Protein AF-A0A967SQ12-F1 (afdb_monomer_lite)

pLDDT: mean 90.14, std 7.35, range [53.53, 97.56]

Secondary structure (DSSP, 8-state):
-PPPBTTSSSBSS-GGGGGG-SSEEEEESSS-HHHHHHHHHHHHHHSTT--EEEEE-----EE-TT--EE-S---EEEEEE-SS-HHHHHHHHHHTT-EEEEEEE--TT--

Foldseek 3Di:
DAADDPPVHDHPDHLLVLQPDLAAEAEDEQDDPVVSVVVVVVSCVSHPPRHYHYHYDADPADADPVGHGDDDQAEEDEAEEQDPCVVSVVSRNVVSPYPYPHYHYDHNPDD

Radius of gyration: 17.73 Å; chains: 1; bounding box: 44×33×44 Å

Sequence (111 aa):
GTARMLPRGPWREPLRALGRADVICITRKTVGAGQAADVAAAVARHAPGVPVARIWLRPDGWTDGVGQRRQGRPGDAVAVAGVAGPASFLAQARNAGAHVRTTLVYPDHHL

Structure (mmCIF, N/CA/C/O backbone):
data_AF-A0A967SQ12-F1
#
_entry.id   AF-A0A967SQ12-F1
#
loop_
_atom_site.group_PDB
_atom_site.id
_atom_site.type_symbol
_atom_site.label_atom_id
_atom_site.label_alt_id
_atom_site.label_comp_id
_atom_site.label_asym_id
_atom_site.label_entity_id
_atom_site.label_seq_id
_atom_site.pdbx_PDB_ins_code
_atom_site.Cartn_x
_atom_site.Cartn_y
_atom_site.Cartn_z
_atom_site.occupancy
_atom_site.B_iso_or_equiv
_atom_site.auth_seq_id
_atom_site.auth_comp_id
_atom_site.auth_asym_id
_atom_site.auth_atom_id
_atom_site.pdbx_PDB_model_num
ATOM 1 N N . GLY A 1 1 ? -20.348 4.528 1.536 1.00 54.53 1 GLY A N 1
ATOM 2 C CA . GLY A 1 1 ? -21.137 3.340 1.146 1.00 54.53 1 GLY A CA 1
ATOM 3 C C . GLY A 1 1 ? -20.784 2.180 2.054 1.00 54.53 1 GLY A C 1
ATOM 4 O O . GLY A 1 1 ? -19.655 2.130 2.523 1.00 54.53 1 GLY A O 1
ATOM 5 N N . THR A 1 2 ? -21.727 1.284 2.340 1.00 69.94 2 THR A N 1
ATOM 6 C CA . THR A 1 2 ? -21.480 0.098 3.176 1.00 69.94 2 THR A CA 1
ATOM 7 C C . THR A 1 2 ? -20.544 -0.883 2.464 1.00 69.94 2 THR A C 1
ATOM 9 O O . THR A 1 2 ? -20.692 -1.134 1.266 1.00 69.94 2 THR A O 1
ATOM 12 N N . ALA A 1 3 ? -19.557 -1.421 3.188 1.00 83.56 3 ALA A N 1
ATOM 13 C CA . ALA A 1 3 ? -18.679 -2.470 2.676 1.00 83.56 3 ALA A CA 1
ATOM 14 C C . ALA A 1 3 ? -19.526 -3.689 2.271 1.00 83.56 3 ALA A C 1
ATOM 16 O O . ALA A 1 3 ? -20.259 -4.242 3.091 1.00 83.56 3 ALA A O 1
ATOM 17 N N . ARG A 1 4 ? -19.469 -4.078 0.992 1.00 92.94 4 ARG A N 1
ATOM 18 C CA . ARG A 1 4 ? -20.243 -5.206 0.456 1.00 92.94 4 ARG A CA 1
ATOM 19 C C . ARG A 1 4 ? -19.443 -6.496 0.593 1.00 92.94 4 ARG A C 1
ATOM 21 O O . ARG A 1 4 ? -18.313 -6.564 0.117 1.00 92.94 4 ARG A O 1
ATOM 28 N N . MET A 1 5 ? -20.036 -7.504 1.222 1.00 94.75 5 MET A N 1
ATOM 29 C CA . MET A 1 5 ? -19.439 -8.837 1.312 1.00 94.75 5 MET A CA 1
ATOM 30 C C . MET A 1 5 ? -19.453 -9.542 -0.047 1.00 94.75 5 MET A C 1
ATOM 32 O O . MET A 1 5 ? -20.195 -9.148 -0.955 1.00 94.75 5 MET A O 1
ATOM 36 N N . LE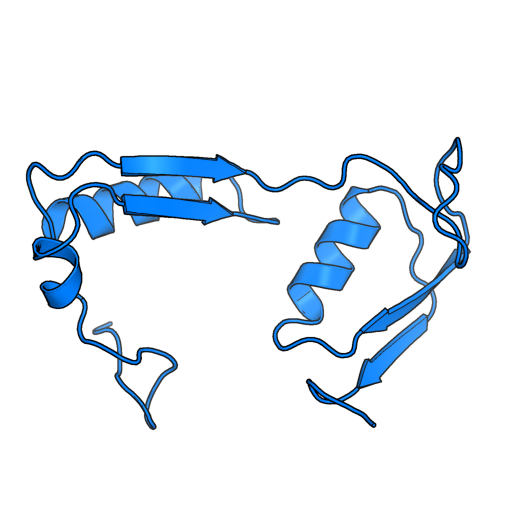U A 1 6 ? -18.654 -10.599 -0.168 1.00 94.12 6 LEU A N 1
ATOM 37 C CA . LEU A 1 6 ? -18.702 -11.509 -1.311 1.00 94.12 6 LEU A CA 1
ATOM 38 C C . LEU A 1 6 ? -20.139 -12.023 -1.554 1.00 94.12 6 LEU A C 1
ATOM 40 O O . LEU A 1 6 ? -20.871 -12.255 -0.590 1.00 94.12 6 LEU A O 1
ATOM 44 N N . PRO A 1 7 ? -20.571 -12.183 -2.822 1.00 94.12 7 PRO A N 1
ATOM 45 C CA . PRO A 1 7 ? -19.853 -11.863 -4.066 1.00 94.12 7 PRO A CA 1
ATOM 46 C C . PRO A 1 7 ? -19.994 -10.391 -4.509 1.00 94.12 7 PRO A C 1
ATOM 48 O O . PRO A 1 7 ? -19.426 -9.988 -5.519 1.00 94.12 7 PRO A O 1
ATOM 51 N N . ARG A 1 8 ? -20.750 -9.559 -3.779 1.00 94.00 8 ARG A N 1
ATOM 52 C CA . ARG A 1 8 ? -21.056 -8.162 -4.160 1.00 94.00 8 ARG A CA 1
ATOM 53 C C . ARG A 1 8 ? -19.912 -7.175 -3.884 1.00 94.00 8 ARG A C 1
ATOM 55 O O . ARG A 1 8 ? -20.045 -5.989 -4.197 1.00 94.00 8 ARG A O 1
ATOM 62 N N . GLY A 1 9 ? -18.832 -7.641 -3.266 1.00 91.81 9 GLY A N 1
ATOM 63 C CA . GLY A 1 9 ? -17.595 -6.916 -2.998 1.00 91.81 9 GLY A CA 1
ATOM 64 C C . GLY A 1 9 ? -16.514 -7.857 -2.452 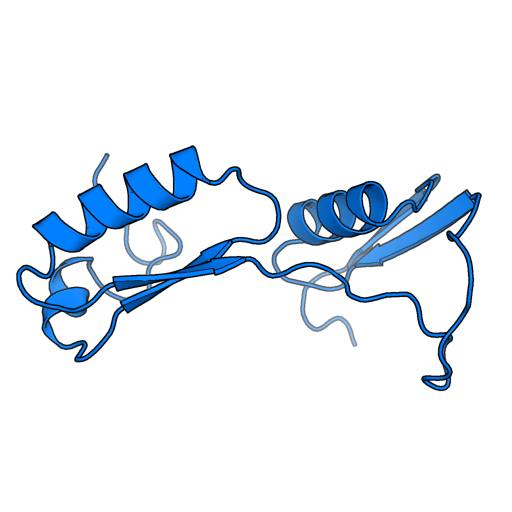1.00 91.81 9 GLY A C 1
ATOM 65 O O . GLY A 1 9 ? -16.776 -9.043 -2.273 1.00 91.81 9 GLY A O 1
ATOM 66 N N . PRO A 1 10 ? -15.295 -7.359 -2.187 1.00 91.50 10 PRO A N 1
ATOM 67 C CA . PRO A 1 10 ? -14.133 -8.206 -1.893 1.00 91.50 10 PRO A CA 1
ATOM 68 C C . PRO A 1 10 ? -14.059 -8.701 -0.438 1.00 91.50 10 PRO A C 1
ATOM 70 O O . PRO A 1 10 ? -13.118 -9.400 -0.069 1.00 91.50 10 PRO A O 1
ATOM 73 N N . TRP A 1 11 ? -15.003 -8.307 0.419 1.00 93.06 11 TRP A N 1
ATOM 74 C CA . TRP A 1 11 ? -14.921 -8.551 1.857 1.00 93.06 11 TRP A CA 1
ATOM 75 C C . TRP A 1 11 ? -15.418 -9.957 2.214 1.00 93.06 11 TRP A C 1
ATOM 77 O O . TRP A 1 11 ? -16.563 -10.309 1.925 1.00 93.06 11 TRP A O 1
ATOM 87 N N . ARG A 1 12 ? -14.560 -10.752 2.867 1.00 95.19 12 ARG A N 1
ATOM 88 C CA . ARG A 1 12 ? -14.898 -12.097 3.376 1.00 95.19 12 ARG A CA 1
ATOM 89 C C . ARG A 1 12 ? -15.740 -12.053 4.653 1.00 95.19 12 ARG A C 1
ATOM 91 O O . ARG A 1 12 ? -16.533 -12.950 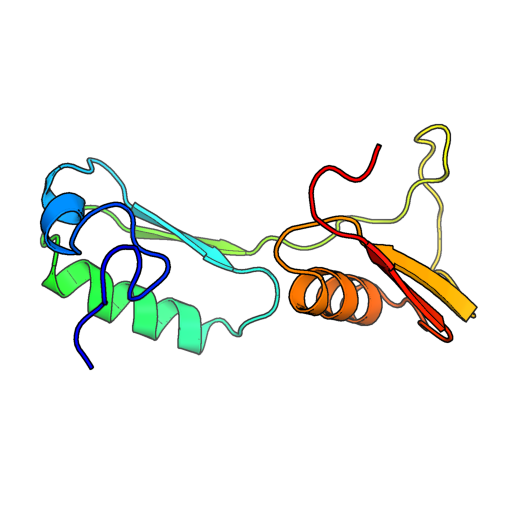4.895 1.00 95.19 12 ARG A O 1
ATOM 98 N N . GLU A 1 13 ? -15.577 -10.995 5.439 1.00 95.00 13 GLU A N 1
ATOM 99 C CA . GLU A 1 13 ? -16.279 -10.753 6.695 1.00 95.00 13 GLU A CA 1
ATOM 100 C C . GLU A 1 13 ? -16.775 -9.298 6.756 1.00 95.00 13 GLU A C 1
ATOM 102 O O . GLU A 1 13 ? -16.230 -8.421 6.077 1.00 95.00 13 GLU A O 1
ATOM 107 N N . PRO A 1 14 ? -17.806 -9.006 7.562 1.00 92.00 14 PRO A N 1
ATOM 108 C CA . PRO A 1 14 ? -18.289 -7.643 7.768 1.00 92.00 14 PRO A CA 1
ATOM 109 C C . PRO A 1 14 ? -17.317 -6.816 8.627 1.00 92.00 14 PRO A C 1
ATOM 111 O O . PRO A 1 14 ? -16.639 -7.362 9.489 1.00 92.00 14 PRO A O 1
ATOM 114 N N . LEU A 1 15 ? -17.327 -5.480 8.493 1.00 90.50 15 LEU A N 1
ATOM 115 C CA . LEU A 1 15 ? -16.426 -4.579 9.245 1.00 90.50 15 LEU A CA 1
ATOM 116 C C . LEU A 1 15 ? -16.491 -4.745 10.773 1.00 90.50 15 LEU A C 1
ATOM 118 O O . LEU A 1 15 ? -15.492 -4.529 11.448 1.00 90.50 15 LEU A O 1
ATOM 122 N N . ARG A 1 16 ? -17.632 -5.180 11.327 1.00 90.31 16 ARG A N 1
ATOM 123 C CA . ARG A 1 16 ? -17.764 -5.487 12.765 1.00 90.31 16 ARG A CA 1
ATOM 124 C C . ARG A 1 16 ? -16.804 -6.584 13.251 1.00 90.31 16 ARG A C 1
ATOM 126 O O . ARG A 1 16 ? -16.520 -6.645 14.439 1.00 90.31 16 ARG A O 1
ATOM 133 N N . ALA A 1 17 ? -16.296 -7.433 12.354 1.00 93.50 17 ALA A N 1
ATOM 134 C CA . ALA A 1 17 ? -15.311 -8.466 12.678 1.00 93.50 17 ALA A CA 1
ATOM 135 C C . ALA A 1 17 ? -13.982 -7.885 13.190 1.00 93.50 17 ALA A C 1
ATOM 137 O O . ALA A 1 17 ? -13.257 -8.577 13.901 1.00 93.50 17 ALA A O 1
ATOM 138 N N . LEU A 1 18 ? -13.692 -6.610 12.892 1.00 93.94 18 LEU A N 1
ATOM 139 C CA . LEU A 1 18 ? -12.520 -5.901 13.412 1.00 93.94 18 LEU A CA 1
ATOM 140 C C . LEU A 1 18 ? -12.483 -5.861 14.946 1.00 93.94 18 LEU A C 1
ATOM 142 O O . LEU A 1 18 ? -11.397 -5.828 15.509 1.00 93.94 18 LEU A O 1
ATOM 146 N N . GLY A 1 19 ? -13.634 -5.917 15.626 1.00 92.69 19 GLY A N 1
ATOM 147 C CA . GLY A 1 19 ? -13.696 -5.909 17.091 1.00 92.69 19 GLY A CA 1
ATOM 148 C C . GLY A 1 19 ? -13.091 -7.145 17.769 1.00 92.69 19 GLY A C 1
ATOM 149 O O . GLY A 1 19 ? -12.936 -7.139 18.982 1.00 92.69 19 GLY A O 1
ATOM 150 N N . ARG A 1 20 ? -12.749 -8.199 17.013 1.00 95.44 20 ARG A N 1
ATOM 151 C CA . ARG A 1 20 ? -12.037 -9.380 17.536 1.00 95.44 20 ARG A CA 1
ATOM 152 C C . ARG A 1 20 ? -10.514 -9.246 17.479 1.00 95.44 20 ARG A C 1
ATOM 154 O O . ARG A 1 20 ? -9.823 -10.169 17.888 1.00 95.44 20 ARG A O 1
ATOM 161 N N . ALA A 1 21 ? -9.999 -8.187 16.859 1.00 96.62 21 ALA A N 1
ATOM 162 C CA . ALA A 1 21 ? -8.567 -8.010 16.682 1.00 96.62 21 ALA A CA 1
ATOM 163 C C . A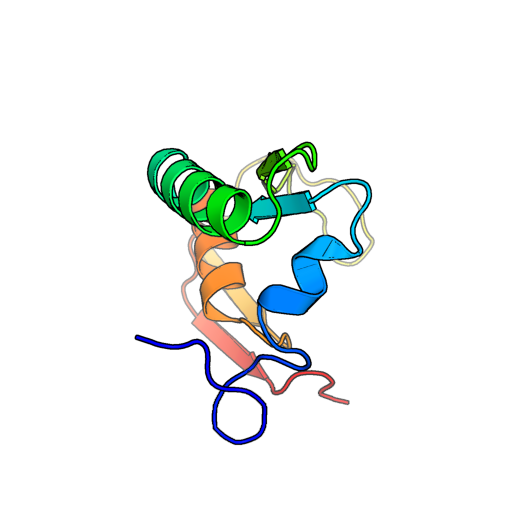LA A 1 21 ? -7.939 -7.418 17.946 1.00 96.62 21 ALA A C 1
ATOM 165 O O . ALA A 1 21 ? -8.443 -6.432 18.475 1.00 96.62 21 ALA A O 1
ATOM 166 N N . ASP A 1 22 ? -6.794 -7.956 18.361 1.00 97.56 22 ASP A N 1
ATOM 167 C CA . ASP A 1 22 ? -5.967 -7.340 19.406 1.00 97.56 22 ASP A CA 1
ATOM 168 C C . ASP A 1 22 ? -5.150 -6.159 18.864 1.00 97.56 22 ASP A C 1
ATOM 170 O O . ASP A 1 22 ? -4.817 -5.234 19.596 1.00 97.56 22 ASP A O 1
ATOM 174 N N . VAL A 1 23 ? -4.826 -6.178 17.564 1.00 97.00 23 VAL A N 1
ATOM 175 C CA . VAL A 1 23 ? -4.113 -5.114 16.840 1.00 97.00 23 VAL A CA 1
ATOM 176 C C . VAL A 1 23 ? -4.616 -5.053 15.400 1.00 97.00 23 VAL A C 1
ATOM 178 O O . VAL A 1 23 ? -4.842 -6.086 14.767 1.00 97.00 23 VAL A O 1
ATOM 181 N N . ILE A 1 24 ? -4.737 -3.845 14.842 1.00 96.88 24 ILE A N 1
ATOM 182 C CA . ILE A 1 24 ? -5.104 -3.642 13.436 1.00 96.88 24 ILE A CA 1
ATOM 183 C C . ILE A 1 24 ? -3.935 -3.036 12.659 1.00 96.88 24 ILE A C 1
ATOM 185 O O . ILE A 1 24 ? -3.484 -1.926 12.935 1.00 96.88 24 ILE A O 1
ATOM 189 N N . CYS A 1 25 ? -3.478 -3.749 11.630 1.00 96.38 25 CYS A N 1
ATOM 190 C CA . CYS A 1 25 ? -2.397 -3.311 10.751 1.00 96.38 25 CYS A CA 1
ATOM 191 C C . CYS A 1 25 ? -2.948 -2.772 9.427 1.00 96.38 25 CYS A C 1
ATOM 193 O O . CYS A 1 25 ? -3.453 -3.520 8.590 1.00 96.38 25 CYS A O 1
ATOM 195 N N . ILE A 1 26 ? -2.799 -1.470 9.199 1.00 95.38 26 ILE A N 1
ATOM 196 C CA . ILE A 1 26 ? -3.146 -0.817 7.936 1.00 95.38 26 ILE A CA 1
ATOM 197 C C . ILE A 1 26 ? -1.904 -0.778 7.057 1.00 95.38 26 ILE A C 1
ATOM 199 O O . ILE A 1 26 ? -1.012 0.049 7.252 1.00 95.38 26 ILE A O 1
ATOM 203 N N . THR A 1 27 ? -1.854 -1.656 6.062 1.00 94.12 27 THR A N 1
ATOM 204 C CA . THR A 1 27 ? -0.770 -1.674 5.077 1.00 94.12 27 THR A CA 1
ATOM 205 C C . THR A 1 27 ? -1.089 -0.770 3.894 1.00 94.12 27 THR A C 1
ATOM 207 O O . THR A 1 27 ? -2.165 -0.870 3.302 1.00 94.12 27 THR A O 1
ATOM 210 N N . ARG A 1 28 ? -0.128 0.054 3.481 1.00 92.56 28 ARG A N 1
ATOM 211 C CA . ARG A 1 28 ? -0.177 0.820 2.231 1.00 92.56 28 ARG A CA 1
ATOM 212 C C . ARG A 1 28 ? 1.042 0.523 1.372 1.00 92.56 28 ARG A C 1
ATOM 214 O O . ARG A 1 28 ? 2.135 0.346 1.897 1.00 92.56 28 ARG A O 1
ATOM 221 N N . LYS A 1 29 ? 0.851 0.513 0.054 1.00 90.00 29 LYS A N 1
ATOM 222 C CA . LYS A 1 29 ? 1.922 0.328 -0.940 1.00 90.00 29 LYS A CA 1
ATOM 223 C C . LYS A 1 29 ? 2.240 1.648 -1.645 1.00 90.00 29 LYS A C 1
ATOM 225 O O . LYS A 1 29 ? 3.364 2.132 -1.617 1.00 90.00 29 LYS A O 1
ATOM 230 N N . THR A 1 30 ? 1.212 2.266 -2.225 1.00 85.25 30 THR A N 1
ATOM 231 C CA . THR A 1 30 ? 1.348 3.450 -3.091 1.00 85.25 30 THR A CA 1
ATOM 232 C C . THR A 1 30 ? 0.592 4.676 -2.587 1.00 85.25 30 THR A C 1
ATOM 234 O O . THR A 1 30 ? 0.990 5.794 -2.890 1.00 85.25 30 THR A O 1
ATOM 237 N N . VAL A 1 31 ? -0.482 4.486 -1.815 1.00 87.19 31 VAL A N 1
ATOM 238 C CA . VAL A 1 31 ? -1.323 5.582 -1.308 1.00 87.19 31 VAL A CA 1
ATOM 239 C C . VAL A 1 31 ? -0.604 6.440 -0.264 1.00 87.19 31 VAL A C 1
ATOM 241 O O . VAL A 1 31 ? 0.274 5.967 0.469 1.00 87.19 31 VAL A O 1
ATOM 244 N N . GLY A 1 32 ? -0.994 7.714 -0.186 1.00 89.00 32 GLY A N 1
ATOM 245 C CA . GLY A 1 32 ? -0.391 8.707 0.703 1.00 89.00 32 GLY A CA 1
ATOM 246 C C . GLY A 1 32 ? -0.662 8.453 2.190 1.00 89.00 32 GLY A C 1
ATOM 247 O O . GLY A 1 32 ? -1.525 7.661 2.570 1.00 89.00 32 GLY A O 1
ATOM 248 N N . ALA A 1 33 ? 0.085 9.141 3.059 1.00 90.56 33 ALA A N 1
ATOM 249 C CA . ALA A 1 33 ? -0.067 8.984 4.504 1.00 90.56 33 ALA A CA 1
ATOM 250 C C . ALA A 1 33 ? -1.442 9.477 4.991 1.00 90.56 33 ALA A C 1
ATOM 252 O O . ALA A 1 33 ? -2.006 8.847 5.884 1.00 90.56 33 ALA A O 1
ATOM 253 N N . GLY A 1 34 ? -1.987 10.536 4.377 1.00 94.00 34 GLY A N 1
ATOM 254 C CA . GLY A 1 34 ? -3.319 11.076 4.682 1.00 94.00 34 GLY A CA 1
ATOM 255 C C . GLY A 1 34 ? -4.428 10.043 4.484 1.00 94.00 34 GLY A C 1
ATOM 256 O O . GLY A 1 34 ? -5.140 9.733 5.426 1.00 94.00 34 GLY A O 1
ATOM 257 N N . GLN A 1 35 ? -4.459 9.370 3.330 1.00 93.44 35 GLN A N 1
ATOM 258 C CA . GLN A 1 35 ? -5.445 8.312 3.067 1.00 93.44 35 GLN A CA 1
ATOM 259 C C . GLN A 1 35 ? -5.359 7.164 4.084 1.00 93.44 35 GLN A C 1
ATOM 261 O O . GLN A 1 35 ? -6.373 6.614 4.501 1.00 93.44 35 GLN A O 1
ATOM 266 N N . ALA A 1 36 ? -4.152 6.800 4.527 1.00 93.00 36 ALA A N 1
ATOM 267 C CA . ALA A 1 36 ? -3.996 5.798 5.581 1.00 93.00 36 ALA A CA 1
ATOM 268 C C . ALA A 1 36 ? -4.470 6.295 6.958 1.00 93.00 36 ALA A C 1
ATOM 270 O O . ALA A 1 36 ? -4.878 5.478 7.780 1.00 93.00 36 ALA A O 1
ATOM 271 N N . ALA A 1 37 ? -4.410 7.604 7.220 1.00 93.88 37 ALA A N 1
ATOM 272 C CA . ALA A 1 37 ? -4.994 8.197 8.419 1.00 93.88 37 ALA A CA 1
ATOM 273 C C . ALA A 1 37 ? -6.530 8.178 8.352 1.00 93.88 37 ALA A C 1
ATOM 275 O O . ALA A 1 37 ? -7.163 7.813 9.339 1.00 93.88 37 ALA A O 1
ATOM 276 N N . ASP A 1 38 ? -7.121 8.440 7.184 1.00 94.50 38 ASP A N 1
ATOM 277 C CA . ASP A 1 38 ? -8.575 8.349 6.982 1.00 94.50 38 ASP A CA 1
ATOM 278 C C . ASP A 1 38 ? -9.090 6.920 7.204 1.00 94.50 38 ASP A C 1
ATOM 280 O O . ASP A 1 38 ? -10.100 6.705 7.879 1.00 94.50 38 ASP A O 1
ATOM 284 N N . VAL A 1 39 ? -8.364 5.919 6.688 1.00 93.94 39 VAL A N 1
ATOM 285 C CA . VAL A 1 39 ? -8.669 4.503 6.950 1.00 93.94 39 VAL A CA 1
ATOM 286 C C . VAL A 1 39 ? -8.535 4.193 8.441 1.00 93.94 39 VAL A C 1
ATOM 288 O O . VAL A 1 39 ? -9.412 3.534 8.991 1.00 93.94 39 VAL A O 1
ATOM 291 N N . ALA A 1 40 ? -7.495 4.695 9.114 1.00 94.19 40 ALA A N 1
ATOM 292 C CA . ALA A 1 40 ? -7.318 4.494 10.553 1.00 94.19 40 ALA A CA 1
ATOM 293 C C . ALA A 1 40 ? -8.479 5.082 11.363 1.00 94.19 40 ALA A C 1
ATOM 295 O O . ALA A 1 40 ? -9.025 4.399 12.227 1.00 94.19 40 ALA A O 1
ATOM 296 N N . ALA A 1 41 ? -8.920 6.297 11.031 1.00 93.00 41 ALA A N 1
ATOM 297 C CA . ALA A 1 41 ? -10.081 6.920 11.655 1.00 93.00 41 ALA A CA 1
ATOM 298 C C . ALA A 1 41 ? -11.368 6.114 11.405 1.00 93.00 41 ALA A C 1
ATOM 300 O O . ALA A 1 41 ? -12.177 5.926 12.313 1.00 93.00 41 ALA A O 1
ATOM 301 N N . ALA A 1 42 ? -11.559 5.589 10.191 1.00 91.56 42 ALA A N 1
ATOM 302 C CA . ALA A 1 42 ? -12.714 4.753 9.876 1.00 91.56 42 ALA A CA 1
ATOM 303 C C . ALA A 1 42 ? -12.710 3.432 10.662 1.00 91.56 42 ALA A C 1
ATOM 305 O O . ALA A 1 42 ? -13.745 3.047 11.205 1.00 91.56 42 ALA A O 1
ATOM 306 N N . VAL A 1 43 ? -11.556 2.770 10.750 1.00 93.00 43 VAL A N 1
ATOM 307 C CA . VAL A 1 43 ? -11.352 1.516 11.488 1.00 93.00 43 VAL A CA 1
ATOM 308 C C . VAL A 1 43 ? -11.564 1.711 12.988 1.00 93.00 43 VAL A C 1
ATOM 310 O O . VAL A 1 43 ? -12.272 0.915 13.599 1.00 93.00 43 VAL A O 1
ATOM 313 N N . ALA A 1 44 ? -11.033 2.791 13.567 1.00 90.56 44 ALA A N 1
ATOM 314 C CA . ALA A 1 44 ? -11.168 3.088 14.994 1.00 90.56 44 ALA A CA 1
ATOM 315 C C . ALA A 1 44 ? -12.636 3.225 15.438 1.00 90.56 44 ALA A C 1
ATOM 317 O O . ALA A 1 44 ? -12.979 2.862 16.559 1.00 90.56 44 ALA A O 1
ATOM 318 N N . ARG A 1 45 ? -13.533 3.677 14.546 1.00 90.88 45 ARG A N 1
ATOM 319 C CA . ARG A 1 45 ? -14.985 3.706 14.813 1.00 90.88 45 ARG A CA 1
ATOM 320 C C . ARG A 1 45 ? -15.626 2.315 14.873 1.00 90.88 45 ARG A C 1
ATOM 322 O O . ARG A 1 45 ? -16.673 2.165 15.490 1.00 90.88 45 ARG A O 1
ATOM 329 N N . HIS A 1 46 ? -15.042 1.319 14.207 1.00 90.69 46 HIS A N 1
ATOM 330 C CA . HIS A 1 46 ? -15.561 -0.053 14.152 1.00 90.69 46 HIS A CA 1
ATOM 331 C C . HIS A 1 46 ? -14.921 -0.993 15.179 1.00 90.69 46 HIS A C 1
ATOM 333 O O . HIS A 1 46 ? -15.512 -2.022 15.496 1.00 90.69 46 HIS A O 1
ATOM 339 N N . ALA A 1 47 ? -13.740 -0.644 15.683 1.00 93.94 47 ALA A N 1
ATOM 340 C CA . ALA A 1 47 ? -13.008 -1.386 16.702 1.00 93.94 47 ALA A CA 1
ATOM 341 C C . ALA A 1 47 ? -12.399 -0.403 17.720 1.00 93.94 47 ALA A C 1
ATOM 343 O O . ALA A 1 47 ? -11.185 -0.182 17.726 1.00 93.94 47 ALA A O 1
ATOM 344 N N . PRO A 1 48 ? -13.239 0.260 18.536 1.00 93.50 48 PRO A N 1
ATOM 345 C CA . PRO A 1 48 ? -12.758 1.212 19.528 1.00 93.50 48 PRO A CA 1
ATOM 346 C C . PRO A 1 48 ? -11.851 0.512 20.546 1.00 93.50 48 PRO A C 1
ATOM 348 O O . PRO A 1 48 ? -12.145 -0.591 20.993 1.00 93.50 48 PRO A O 1
ATOM 351 N N . GLY A 1 49 ? -10.745 1.161 20.910 1.00 91.69 49 GLY A N 1
ATOM 352 C CA . GLY A 1 49 ? -9.777 0.637 21.881 1.00 91.69 49 GLY A CA 1
ATOM 353 C C . GLY A 1 49 ? -8.734 -0.327 21.310 1.00 91.69 49 GLY A C 1
ATOM 354 O O . GLY A 1 49 ? -7.744 -0.588 21.986 1.00 91.69 49 GLY A O 1
ATOM 355 N N . VAL A 1 50 ? -8.890 -0.798 20.068 1.00 96.56 50 VAL A N 1
ATOM 356 C CA . VAL A 1 50 ? -7.889 -1.656 19.419 1.00 96.56 50 VAL A CA 1
ATOM 357 C C . VAL A 1 50 ? -6.743 -0.797 18.862 1.00 96.56 50 VAL A C 1
ATOM 359 O O . VAL A 1 50 ? -6.998 0.104 18.056 1.00 96.56 50 VAL A O 1
ATOM 362 N N . PRO A 1 51 ? -5.475 -1.046 19.244 1.00 95.81 51 PRO A N 1
ATOM 363 C CA . PRO A 1 51 ? -4.322 -0.347 18.685 1.00 95.81 51 PRO A CA 1
ATOM 364 C C . PRO A 1 51 ? -4.230 -0.481 17.160 1.00 95.81 51 PRO A C 1
ATOM 366 O O . PRO A 1 51 ? -4.392 -1.567 16.599 1.00 95.81 51 PRO A O 1
ATOM 369 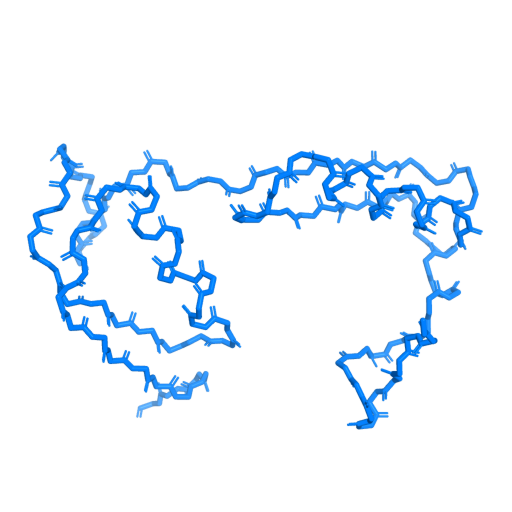N N . VAL A 1 52 ? -3.911 0.626 16.480 1.00 96.12 52 VAL A N 1
ATOM 370 C CA . VAL A 1 52 ? -3.796 0.678 15.015 1.00 96.12 52 VAL A CA 1
ATOM 371 C C . VAL A 1 52 ? -2.367 1.014 14.598 1.00 96.12 52 VAL A C 1
ATOM 373 O O . VAL A 1 52 ? -1.874 2.113 14.855 1.00 96.12 52 VAL A O 1
ATOM 376 N N . ALA A 1 53 ? -1.720 0.096 13.882 1.00 95.81 53 ALA A N 1
ATOM 377 C CA . ALA A 1 53 ? -0.423 0.311 13.251 1.00 95.81 53 ALA A CA 1
ATOM 378 C C . ALA A 1 53 ? -0.598 0.685 11.772 1.00 95.81 53 ALA A C 1
ATOM 380 O O . ALA A 1 53 ? -1.376 0.069 11.043 1.00 95.81 53 ALA A O 1
ATOM 381 N N . ARG A 1 54 ? 0.155 1.680 11.294 1.00 95.62 54 ARG A N 1
ATOM 382 C CA . ARG A 1 54 ? 0.175 2.087 9.878 1.00 95.62 54 ARG A CA 1
ATOM 383 C C . ARG A 1 54 ? 1.516 1.712 9.265 1.00 95.62 54 ARG A C 1
ATOM 385 O O . ARG A 1 54 ? 2.547 2.251 9.652 1.00 95.62 54 ARG A O 1
ATOM 392 N N . ILE A 1 55 ? 1.489 0.817 8.286 1.00 95.69 55 ILE A N 1
ATOM 393 C CA . ILE A 1 55 ? 2.678 0.212 7.682 1.00 95.69 55 ILE A CA 1
ATOM 394 C C . ILE A 1 55 ? 2.780 0.667 6.232 1.00 95.69 55 ILE A C 1
ATOM 396 O O . ILE A 1 55 ? 1.861 0.457 5.440 1.00 95.69 55 ILE A O 1
ATOM 400 N N . TRP A 1 56 ? 3.905 1.276 5.867 1.00 93.12 56 TRP A N 1
ATOM 401 C CA . TRP A 1 56 ? 4.210 1.582 4.474 1.00 93.12 56 TRP A CA 1
ATOM 402 C C . TRP A 1 56 ? 5.187 0.558 3.906 1.00 93.12 56 TRP A C 1
ATOM 404 O O . TRP A 1 56 ? 6.321 0.446 4.362 1.00 93.12 56 TRP A O 1
ATOM 414 N N . LEU A 1 57 ? 4.729 -0.174 2.897 1.00 90.94 57 LEU A N 1
ATOM 415 C CA . LEU A 1 57 ? 5.530 -1.112 2.131 1.00 90.94 57 LEU A CA 1
ATOM 416 C C . LEU A 1 57 ? 6.177 -0.352 0.974 1.00 90.94 57 LEU A C 1
ATOM 418 O O . LEU A 1 57 ? 5.477 0.138 0.085 1.00 90.94 57 LEU A O 1
ATOM 422 N N . ARG A 1 58 ? 7.508 -0.255 0.998 1.00 86.56 58 ARG A N 1
ATOM 423 C CA . ARG A 1 58 ? 8.308 0.320 -0.085 1.00 86.56 58 ARG A CA 1
ATOM 424 C C . ARG A 1 58 ? 9.277 -0.733 -0.628 1.00 86.56 58 ARG A C 1
ATOM 426 O O . ARG A 1 58 ? 9.847 -1.469 0.178 1.00 86.56 58 ARG A O 1
ATOM 433 N N . PRO A 1 59 ? 9.494 -0.804 -1.951 1.00 87.88 59 PRO A N 1
ATOM 434 C CA . PRO A 1 59 ? 10.594 -1.584 -2.502 1.00 87.88 59 PRO A CA 1
ATOM 435 C C . PRO A 1 59 ? 11.927 -1.093 -1.930 1.00 87.88 59 PRO A C 1
ATOM 437 O O . PRO A 1 59 ? 12.165 0.114 -1.869 1.00 87.88 59 PRO A O 1
ATOM 440 N N . ASP A 1 60 ? 12.777 -2.023 -1.504 1.00 88.19 60 ASP A N 1
ATOM 441 C CA . ASP A 1 60 ? 14.104 -1.701 -0.971 1.00 88.19 60 ASP A CA 1
ATOM 442 C C . ASP A 1 60 ? 15.166 -1.620 -2.083 1.00 88.19 60 ASP A C 1
ATOM 444 O O . ASP A 1 60 ? 16.090 -0.814 -2.020 1.00 88.19 60 ASP A O 1
ATOM 448 N N . GLY A 1 61 ? 15.009 -2.407 -3.148 1.00 88.94 61 GLY A N 1
ATOM 449 C CA . GLY A 1 61 ? 15.860 -2.353 -4.330 1.00 88.94 61 GLY A CA 1
ATOM 450 C C . GLY A 1 61 ? 15.515 -3.440 -5.337 1.00 88.94 61 GLY A C 1
ATOM 451 O O . GLY A 1 61 ? 14.484 -4.103 -5.223 1.00 88.94 61 GLY A O 1
ATOM 452 N N . TRP A 1 62 ? 16.389 -3.604 -6.324 1.00 89.56 62 TRP A N 1
ATOM 453 C CA . TRP A 1 62 ? 16.191 -4.526 -7.436 1.00 89.56 62 TRP A CA 1
ATOM 454 C C . TRP A 1 62 ? 17.073 -5.756 -7.285 1.00 89.56 62 TRP A C 1
ATOM 456 O O . TRP A 1 62 ? 18.225 -5.652 -6.865 1.00 89.56 62 TRP A O 1
ATOM 466 N N . THR A 1 63 ? 16.540 -6.912 -7.656 1.00 92.19 63 THR A N 1
ATOM 467 C CA . THR A 1 63 ? 17.288 -8.164 -7.771 1.00 92.19 63 THR A CA 1
ATOM 468 C C . THR A 1 63 ? 17.161 -8.705 -9.187 1.00 92.19 63 THR A C 1
ATOM 470 O O . THR A 1 63 ? 16.186 -8.404 -9.878 1.00 92.19 63 THR A O 1
ATOM 473 N N . ASP A 1 64 ? 18.137 -9.489 -9.632 1.00 91.00 64 ASP A N 1
ATOM 474 C CA . ASP A 1 64 ? 18.004 -10.257 -10.872 1.00 91.00 64 ASP A CA 1
ATOM 475 C C . ASP A 1 64 ? 17.251 -11.584 -10.658 1.00 91.00 64 ASP A C 1
ATOM 477 O O . ASP A 1 64 ? 16.768 -11.881 -9.562 1.00 91.00 64 ASP A O 1
ATOM 481 N N . GLY A 1 65 ? 17.125 -12.375 -11.729 1.00 88.50 65 GLY A N 1
ATOM 482 C CA . GLY A 1 65 ? 16.389 -13.643 -11.726 1.00 88.50 65 GLY A CA 1
ATOM 483 C C . GLY A 1 65 ? 17.010 -14.748 -10.866 1.00 88.50 65 GLY A C 1
ATOM 484 O O . GLY A 1 65 ? 16.357 -15.761 -10.643 1.00 88.50 65 GLY A O 1
ATOM 485 N N . VAL A 1 66 ? 18.235 -14.556 -10.364 1.00 94.06 66 VAL A N 1
ATOM 486 C CA . VAL A 1 66 ? 18.896 -15.474 -9.420 1.00 94.06 66 VAL A CA 1
ATOM 487 C C . VAL A 1 66 ? 18.979 -14.885 -8.005 1.00 94.06 66 VAL A C 1
ATOM 489 O O . VAL A 1 66 ? 19.640 -15.444 -7.134 1.00 94.06 66 VAL A O 1
ATOM 492 N N . GLY A 1 67 ? 18.292 -13.764 -7.758 1.00 91.56 67 GLY A N 1
ATOM 493 C CA . GLY A 1 67 ? 18.166 -13.143 -6.439 1.00 91.56 67 GLY A CA 1
ATOM 494 C C . GLY A 1 67 ? 19.322 -12.225 -6.039 1.00 91.56 67 GLY A C 1
ATOM 495 O O . GLY A 1 67 ? 19.344 -11.751 -4.903 1.00 91.56 67 GLY A O 1
ATOM 496 N N . GLN A 1 68 ? 20.268 -11.928 -6.935 1.00 93.31 68 GLN A N 1
ATOM 497 C CA . GLN A 1 68 ? 21.393 -11.052 -6.608 1.00 93.31 68 GLN A CA 1
ATOM 498 C C . GLN A 1 68 ? 20.984 -9.583 -6.663 1.00 93.31 68 GLN A C 1
ATOM 500 O O . GLN A 1 68 ? 20.307 -9.137 -7.594 1.00 93.31 68 GLN A O 1
ATOM 505 N N . ARG A 1 69 ? 21.412 -8.807 -5.659 1.00 92.94 69 ARG A N 1
ATOM 506 C CA . ARG A 1 69 ? 21.120 -7.372 -5.571 1.00 92.94 69 ARG A CA 1
ATOM 507 C C . ARG A 1 69 ? 21.758 -6.635 -6.744 1.00 92.94 69 ARG A C 1
ATOM 509 O O . ARG A 1 69 ? 22.956 -6.742 -6.993 1.00 92.94 69 ARG A O 1
ATOM 516 N N . ARG A 1 70 ? 20.965 -5.815 -7.425 1.00 89.44 70 ARG A N 1
ATOM 517 C CA . ARG A 1 70 ? 21.410 -4.938 -8.506 1.00 89.44 70 ARG A CA 1
ATOM 518 C C . ARG A 1 70 ? 21.482 -3.506 -8.000 1.00 89.44 70 ARG A C 1
ATOM 520 O O . ARG A 1 70 ? 20.553 -3.009 -7.364 1.00 89.44 70 ARG A O 1
ATOM 527 N N . GLN A 1 71 ? 22.611 -2.857 -8.268 1.00 84.25 71 GLN A N 1
ATOM 528 C CA . GLN A 1 71 ? 22.772 -1.431 -8.018 1.00 84.25 71 GLN A CA 1
ATOM 529 C C . GLN A 1 71 ? 22.180 -0.619 -9.174 1.00 84.25 71 GLN A C 1
ATOM 531 O O . GLN A 1 71 ? 22.179 -1.064 -10.321 1.00 84.25 71 GLN A O 1
ATOM 536 N N . GLY A 1 72 ? 21.704 0.586 -8.863 1.00 78.19 72 GLY A N 1
ATOM 537 C CA . GLY A 1 72 ? 21.123 1.499 -9.843 1.00 78.19 72 GLY A CA 1
ATOM 538 C C . GLY A 1 72 ? 19.623 1.305 -10.073 1.00 78.19 72 GLY A C 1
ATOM 539 O O . GLY A 1 72 ? 18.965 0.463 -9.461 1.00 78.19 72 GLY A O 1
ATOM 540 N N . ARG A 1 73 ? 19.071 2.160 -10.938 1.00 73.00 73 ARG A N 1
ATOM 541 C CA . ARG A 1 73 ? 17.665 2.114 -11.350 1.00 73.00 73 ARG A CA 1
ATOM 542 C C . ARG A 1 73 ? 17.549 1.281 -12.627 1.00 73.00 73 ARG A C 1
ATOM 544 O O . ARG A 1 73 ? 18.385 1.459 -13.514 1.00 73.00 73 ARG A O 1
ATOM 551 N N . PRO A 1 74 ? 16.541 0.408 -12.758 1.00 76.69 74 PRO A N 1
ATOM 552 C CA . PRO A 1 74 ? 16.256 -0.221 -14.036 1.00 76.69 74 PRO A CA 1
ATOM 553 C C . PRO A 1 74 ? 15.894 0.871 -15.042 1.00 76.69 74 PRO A C 1
ATOM 555 O O . PRO A 1 74 ? 15.128 1.779 -14.726 1.00 76.69 74 PRO A O 1
ATOM 558 N N . GLY A 1 75 ? 16.485 0.795 -16.233 1.00 82.44 75 GLY A N 1
ATOM 559 C CA . GLY A 1 75 ? 16.144 1.675 -17.345 1.00 82.44 75 GLY A CA 1
ATOM 560 C C . GLY A 1 75 ? 14.788 1.303 -17.943 1.00 82.44 75 GLY A C 1
ATOM 561 O O . GLY A 1 75 ? 13.802 1.090 -17.232 1.00 82.44 75 GLY A O 1
ATOM 562 N N . ASP A 1 76 ? 14.751 1.197 -19.267 1.00 92.62 76 ASP A N 1
ATOM 563 C CA . ASP A 1 76 ? 13.573 0.720 -19.982 1.00 92.62 76 ASP A CA 1
ATOM 564 C C . ASP A 1 76 ? 13.291 -0.745 -19.622 1.00 92.62 76 ASP A C 1
ATOM 566 O O . ASP A 1 76 ? 14.171 -1.603 -19.698 1.00 92.62 76 ASP A O 1
ATOM 570 N N . ALA A 1 77 ? 12.059 -1.025 -19.196 1.00 91.38 77 ALA A N 1
ATOM 571 C CA . ALA A 1 77 ? 11.676 -2.322 -18.656 1.00 91.38 77 ALA A CA 1
ATOM 572 C C . ALA A 1 77 ? 10.354 -2.834 -19.238 1.00 91.38 77 ALA A C 1
ATOM 574 O O . ALA A 1 77 ? 9.411 -2.073 -19.485 1.00 91.38 77 ALA A O 1
ATOM 575 N N . VAL A 1 78 ? 10.269 -4.157 -19.368 1.00 94.38 78 VAL A N 1
ATOM 576 C CA . VAL A 1 78 ? 9.005 -4.883 -19.507 1.00 94.38 78 VAL A CA 1
ATOM 577 C C . VAL A 1 78 ? 8.566 -5.314 -18.112 1.00 94.38 78 VAL A C 1
ATOM 579 O O . VAL A 1 78 ? 9.295 -6.022 -17.420 1.00 94.38 78 VAL A O 1
ATOM 582 N N . ALA A 1 79 ? 7.384 -4.880 -17.683 1.00 94.06 79 ALA A N 1
ATOM 583 C CA . ALA A 1 79 ? 6.807 -5.295 -16.412 1.00 94.06 79 ALA A CA 1
ATOM 584 C C . ALA A 1 79 ? 5.894 -6.504 -16.622 1.00 94.06 79 ALA A C 1
ATOM 586 O O . ALA A 1 79 ? 4.933 -6.433 -17.387 1.00 94.06 79 ALA A O 1
ATOM 587 N N . VAL A 1 80 ? 6.171 -7.591 -15.907 1.00 93.81 80 VAL A N 1
ATOM 588 C CA . VAL A 1 80 ? 5.349 -8.804 -15.912 1.00 93.81 80 VAL A CA 1
ATOM 589 C C . VAL A 1 80 ? 4.633 -8.920 -14.571 1.00 93.81 80 VAL A C 1
ATOM 591 O O . VAL A 1 80 ? 5.267 -8.787 -13.526 1.00 93.81 80 VAL A O 1
ATOM 594 N N . ALA A 1 81 ? 3.317 -9.131 -14.586 1.00 93.25 81 ALA A N 1
ATOM 595 C CA . ALA A 1 81 ? 2.499 -9.204 -13.379 1.00 93.25 81 ALA A CA 1
ATOM 596 C C . ALA A 1 81 ? 1.491 -10.356 -13.459 1.00 93.25 81 ALA A C 1
ATOM 598 O O . ALA A 1 81 ? 0.517 -10.264 -14.196 1.00 93.25 81 ALA A O 1
ATOM 599 N N . GLY A 1 82 ? 1.699 -11.403 -12.661 1.00 90.88 82 GLY A N 1
ATOM 600 C CA . GLY A 1 82 ? 0.721 -12.466 -12.395 1.00 90.88 82 GLY A CA 1
ATOM 601 C C . GLY A 1 82 ? 0.247 -12.391 -10.947 1.00 90.88 82 GLY A C 1
ATOM 602 O O .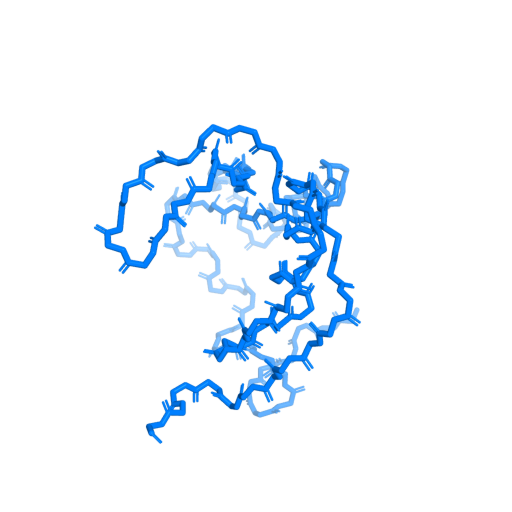 GLY A 1 82 ? 0.576 -13.259 -10.151 1.00 90.88 82 GLY A O 1
ATOM 603 N N . VAL A 1 83 ? -0.402 -11.285 -10.576 1.00 87.69 83 VAL A N 1
ATOM 604 C CA . VAL A 1 83 ? -0.828 -10.998 -9.194 1.00 87.69 83 VAL A CA 1
ATOM 605 C C . VAL A 1 83 ? -2.225 -10.390 -9.175 1.00 87.69 83 VAL A C 1
ATOM 607 O O . VAL A 1 83 ? -2.591 -9.659 -10.094 1.00 87.69 83 VAL A O 1
ATOM 610 N N . ALA A 1 84 ? -2.967 -10.566 -8.079 1.00 83.88 84 ALA A N 1
ATOM 611 C CA . ALA A 1 84 ? -4.329 -10.033 -7.910 1.00 83.88 84 ALA A CA 1
ATOM 612 C C . ALA A 1 84 ? -4.482 -8.497 -8.072 1.00 83.88 84 ALA A C 1
ATOM 614 O O . ALA A 1 84 ? -5.590 -7.997 -8.251 1.00 83.88 84 ALA A O 1
ATOM 615 N N . GLY A 1 85 ? -3.392 -7.723 -7.991 1.00 85.88 85 GLY A N 1
ATOM 616 C CA . GLY A 1 85 ? -3.409 -6.256 -8.061 1.00 85.88 85 GLY A CA 1
ATOM 617 C C . GLY A 1 85 ? -2.316 -5.672 -8.962 1.00 85.88 85 GLY A C 1
ATOM 618 O O . GLY A 1 85 ? -1.418 -4.997 -8.443 1.00 85.88 85 GLY A O 1
ATOM 619 N N . PRO A 1 86 ? -2.376 -5.875 -10.293 1.00 90.44 86 PRO A N 1
ATOM 620 C CA . PRO A 1 86 ? -1.296 -5.504 -11.212 1.00 90.44 86 PRO A CA 1
ATOM 621 C C . PRO A 1 86 ? -1.030 -3.991 -11.233 1.00 90.44 86 PRO A C 1
ATOM 623 O O . PRO A 1 86 ? 0.121 -3.560 -11.262 1.00 90.44 86 PRO A O 1
ATOM 626 N N . ALA A 1 87 ? -2.069 -3.159 -11.105 1.00 90.62 87 ALA A N 1
ATOM 627 C CA . ALA A 1 87 ? -1.914 -1.703 -11.067 1.00 90.62 87 ALA A CA 1
ATOM 628 C C . ALA A 1 87 ? -1.052 -1.226 -9.881 1.00 90.62 87 ALA A C 1
ATOM 630 O O . ALA A 1 87 ? -0.200 -0.350 -10.038 1.00 90.62 87 ALA A O 1
ATOM 631 N N . SER A 1 88 ? -1.220 -1.835 -8.699 1.00 88.81 88 SER A N 1
ATOM 632 C CA . SER A 1 88 ? -0.408 -1.505 -7.520 1.00 88.81 88 SER A CA 1
ATOM 633 C C . SER A 1 88 ? 1.044 -1.947 -7.684 1.00 88.81 88 SER A C 1
ATOM 635 O O . SER A 1 88 ? 1.933 -1.303 -7.127 1.00 88.81 88 SER A O 1
ATOM 637 N N . PHE A 1 89 ? 1.298 -3.041 -8.400 1.00 91.31 89 PHE A N 1
ATOM 638 C CA . PHE A 1 89 ? 2.654 -3.477 -8.723 1.00 91.31 89 PHE A CA 1
ATOM 639 C C . PHE A 1 89 ? 3.335 -2.482 -9.671 1.00 91.31 89 PHE A C 1
ATOM 641 O O . PHE A 1 89 ? 4.407 -1.974 -9.351 1.00 91.31 89 PHE A O 1
ATOM 648 N N . LEU A 1 90 ? 2.674 -2.109 -10.770 1.00 92.38 90 LEU A N 1
ATOM 649 C CA . LEU A 1 90 ? 3.216 -1.163 -11.752 1.00 92.38 90 LEU A CA 1
ATOM 650 C C . LEU A 1 90 ? 3.510 0.209 -11.143 1.00 92.38 90 LEU A C 1
ATOM 652 O O . LEU A 1 90 ? 4.550 0.803 -11.419 1.00 92.38 90 LEU A O 1
ATOM 656 N N . ALA A 1 91 ? 2.616 0.707 -10.289 1.00 91.06 91 ALA A N 1
ATOM 657 C CA . ALA A 1 91 ? 2.840 1.955 -9.570 1.00 91.06 91 ALA A CA 1
ATOM 658 C C . ALA A 1 91 ? 4.053 1.867 -8.625 1.00 91.06 91 ALA A C 1
ATOM 660 O O . ALA A 1 91 ? 4.854 2.797 -8.581 1.00 91.06 91 ALA A O 1
ATOM 661 N N . GLN A 1 92 ? 4.248 0.746 -7.921 1.00 90.44 92 GLN A N 1
ATOM 662 C CA . GLN A 1 92 ? 5.449 0.543 -7.100 1.00 90.44 92 GLN A CA 1
ATOM 663 C C . GLN A 1 92 ? 6.724 0.465 -7.945 1.00 90.44 92 GLN A C 1
ATOM 665 O O . GLN A 1 92 ? 7.711 1.097 -7.582 1.00 90.44 92 GLN A O 1
ATOM 670 N N . ALA A 1 93 ? 6.703 -0.251 -9.073 1.00 90.69 93 ALA A N 1
ATOM 671 C CA . ALA A 1 93 ? 7.852 -0.365 -9.972 1.00 90.69 93 ALA A CA 1
ATOM 672 C C . ALA A 1 93 ? 8.285 1.008 -10.514 1.00 90.69 93 ALA A C 1
ATOM 674 O O . ALA A 1 93 ? 9.466 1.354 -10.459 1.00 90.69 93 ALA A O 1
ATOM 675 N N . ARG A 1 94 ? 7.323 1.828 -10.958 1.00 90.38 94 ARG A N 1
ATOM 676 C CA . ARG A 1 94 ? 7.582 3.206 -11.412 1.00 90.38 94 ARG A CA 1
ATOM 677 C C . ARG A 1 94 ? 8.114 4.090 -10.286 1.00 90.38 94 ARG A C 1
ATOM 679 O O . ARG A 1 94 ? 9.109 4.781 -10.478 1.00 90.38 94 ARG A O 1
ATOM 686 N N . ASN A 1 95 ? 7.520 4.016 -9.092 1.00 88.38 95 ASN A N 1
ATOM 687 C CA . ASN A 1 95 ? 8.003 4.755 -7.919 1.00 88.38 95 ASN A CA 1
ATOM 688 C C . ASN A 1 95 ? 9.421 4.330 -7.494 1.00 88.38 95 ASN A C 1
ATOM 690 O O . ASN A 1 95 ? 10.166 5.142 -6.954 1.00 88.38 95 ASN A O 1
ATOM 694 N N . ALA A 1 96 ? 9.808 3.081 -7.763 1.00 88.31 96 ALA A N 1
ATOM 695 C CA . ALA A 1 96 ? 11.157 2.557 -7.545 1.00 88.31 96 ALA A CA 1
ATOM 696 C C . ALA A 1 96 ? 12.140 2.875 -8.695 1.00 88.31 96 ALA A C 1
ATOM 698 O O . ALA A 1 96 ? 13.282 2.409 -8.683 1.00 88.31 96 ALA A O 1
ATOM 699 N N . GLY A 1 97 ? 11.717 3.683 -9.673 1.00 89.19 97 GLY A N 1
ATOM 700 C CA . GLY A 1 97 ? 12.563 4.217 -10.738 1.00 89.19 97 GLY A CA 1
ATOM 701 C C . GLY A 1 97 ? 12.540 3.440 -12.052 1.00 89.19 97 GLY A C 1
ATOM 702 O O . GLY A 1 97 ? 13.312 3.797 -12.934 1.00 89.19 97 GLY A O 1
ATOM 703 N N . ALA A 1 98 ? 11.687 2.421 -12.206 1.00 91.38 98 ALA A N 1
ATOM 704 C CA . ALA A 1 98 ? 11.580 1.680 -13.462 1.00 91.38 98 ALA A CA 1
ATOM 705 C C . ALA A 1 98 ? 10.832 2.466 -14.539 1.00 91.38 98 ALA A C 1
ATOM 707 O O . ALA A 1 98 ? 9.711 2.941 -14.316 1.00 91.38 98 ALA A O 1
ATOM 708 N N . HIS A 1 99 ? 11.399 2.502 -15.743 1.00 93.00 99 HIS A N 1
ATOM 709 C CA . HIS A 1 99 ? 10.720 3.044 -16.909 1.00 93.00 99 HIS A CA 1
ATOM 710 C C . HIS A 1 99 ? 9.981 1.934 -17.665 1.00 93.00 99 HIS A C 1
ATOM 712 O O . HIS A 1 99 ? 10.483 1.324 -18.606 1.00 93.00 99 HIS A O 1
ATOM 718 N N . VAL A 1 100 ? 8.768 1.624 -17.205 1.00 93.81 100 VAL A N 1
ATOM 719 C CA . VAL A 1 100 ? 7.958 0.535 -17.772 1.00 93.81 100 VAL A CA 1
ATOM 720 C C . VAL A 1 100 ? 7.432 0.922 -19.158 1.00 93.81 100 VAL A C 1
ATOM 722 O O . VAL A 1 100 ? 6.500 1.722 -19.256 1.00 93.81 100 VAL A O 1
ATOM 725 N N . ARG A 1 101 ? 8.003 0.324 -20.210 1.00 95.75 101 ARG A N 1
ATOM 726 C CA . ARG A 1 101 ? 7.611 0.517 -21.620 1.00 95.75 101 ARG A CA 1
ATOM 727 C C . ARG A 1 101 ? 6.469 -0.394 -22.045 1.00 95.75 101 ARG A C 1
ATOM 729 O O . ARG A 1 101 ? 5.574 0.034 -22.764 1.00 95.75 101 ARG A O 1
ATOM 736 N N . THR A 1 102 ? 6.490 -1.625 -21.546 1.00 94.69 102 THR A N 1
ATOM 737 C CA . THR A 1 102 ? 5.529 -2.671 -21.899 1.00 94.69 102 THR A CA 1
ATOM 738 C C . THR A 1 102 ? 5.053 -3.360 -20.633 1.00 94.69 102 THR A C 1
ATOM 740 O O . THR A 1 102 ? 5.819 -3.530 -19.684 1.00 94.69 102 THR A O 1
ATOM 743 N N . THR A 1 103 ? 3.780 -3.744 -20.597 1.00 95.56 103 THR A N 1
ATOM 744 C CA . THR A 1 103 ? 3.193 -4.483 -19.478 1.00 95.56 103 THR A CA 1
ATOM 745 C C . THR A 1 103 ? 2.574 -5.779 -19.979 1.00 95.56 103 THR A C 1
ATOM 747 O O . THR A 1 103 ? 1.779 -5.750 -20.914 1.00 95.56 103 THR A O 1
ATOM 750 N N . LEU A 1 104 ? 2.901 -6.889 -19.321 1.00 94.75 104 LEU A N 1
ATOM 751 C CA . LEU A 1 104 ? 2.284 -8.196 -19.522 1.00 94.75 104 LEU A CA 1
ATOM 752 C C . LEU A 1 104 ? 1.559 -8.584 -18.229 1.00 94.75 104 LEU A C 1
ATOM 754 O O . LEU A 1 104 ? 2.202 -8.842 -17.210 1.00 94.75 104 LEU A O 1
ATOM 758 N N . VAL A 1 105 ? 0.224 -8.565 -18.252 1.00 93.31 105 VAL A N 1
ATOM 759 C CA . VAL A 1 105 ? -0.611 -8.944 -17.104 1.00 93.31 105 VAL A CA 1
ATOM 760 C C . VAL A 1 105 ? -1.196 -10.323 -17.349 1.00 93.31 105 VAL A C 1
ATOM 762 O O . VAL A 1 105 ? -1.894 -10.532 -18.338 1.00 93.31 105 VAL A O 1
ATOM 765 N N . TYR A 1 106 ? -0.944 -11.226 -16.414 1.00 91.56 106 TYR A N 1
ATOM 766 C CA . TYR A 1 106 ? -1.488 -12.573 -16.393 1.00 91.56 106 TYR A CA 1
ATOM 767 C C . TYR A 1 106 ? -2.463 -12.719 -15.218 1.00 91.56 106 TYR A C 1
ATOM 769 O O . TYR A 1 106 ? -2.352 -11.978 -14.231 1.00 91.56 106 TYR A O 1
ATOM 777 N N . PRO A 1 107 ? -3.424 -13.655 -15.298 1.00 85.19 107 PRO A N 1
ATOM 778 C CA . PRO A 1 107 ? -4.225 -14.037 -14.146 1.00 85.19 107 PRO A CA 1
ATOM 779 C C . PRO A 1 107 ? -3.340 -14.430 -12.960 1.00 85.19 107 PRO A C 1
ATOM 781 O O . PRO A 1 107 ? -2.232 -14.942 -13.122 1.00 85.19 107 PRO A O 1
ATOM 784 N N . ASP A 1 108 ? -3.841 -14.186 -11.755 1.00 76.38 108 ASP A N 1
ATOM 785 C CA . ASP A 1 108 ? -3.205 -14.678 -10.538 1.00 76.38 108 ASP A CA 1
ATOM 786 C C . ASP A 1 108 ? -3.126 -16.214 -10.608 1.00 76.38 108 ASP A C 1
ATOM 788 O O . ASP A 1 108 ? -4.112 -16.850 -10.982 1.00 76.38 108 ASP A O 1
ATOM 792 N N . HIS A 1 109 ? -1.977 -16.802 -10.265 1.00 75.06 109 HIS A N 1
ATOM 793 C CA . HIS A 1 109 ? -1.713 -18.249 -10.397 1.00 75.06 109 HIS A CA 1
ATOM 794 C C . HIS A 1 109 ? -1.725 -18.782 -11.844 1.00 75.06 109 HIS A C 1
ATOM 796 O O . HIS A 1 109 ? -2.155 -19.908 -12.093 1.00 75.06 109 HIS A O 1
ATOM 802 N N . HIS A 1 110 ? -1.249 -17.985 -12.806 1.00 66.50 110 HIS A N 1
ATOM 803 C CA . HIS A 1 110 ? -0.946 -18.487 -14.147 1.00 66.50 110 HIS A CA 1
ATOM 804 C C . HIS A 1 110 ? 0.133 -19.584 -14.064 1.00 66.50 110 HIS A C 1
ATOM 806 O O . HIS A 1 110 ? 1.206 -19.337 -13.510 1.00 66.50 110 HIS A O 1
ATOM 812 N N . LEU A 1 111 ? -0.190 -20.782 -14.564 1.00 53.53 111 LEU A N 1
ATOM 813 C CA . LEU A 1 111 ? 0.702 -21.940 -14.691 1.00 53.53 111 LEU A CA 1
ATOM 814 C C . LEU A 1 111 ? 1.280 -22.008 -16.104 1.00 53.53 111 LEU A C 1
ATOM 816 O O . LEU A 1 111 ? 0.502 -21.739 -17.048 1.00 53.53 111 LEU A O 1
#